Protein AF-A0A9D2VWQ9-F1 (afdb_monomer)

InterPro domains:
  IPR025874 Double zinc ribbon [PF12773] (3-49)

Structure (mmCIF, N/CA/C/O backbone):
data_AF-A0A9D2VWQ9-F1
#
_entry.id   AF-A0A9D2VWQ9-F1
#
loop_
_atom_site.group_PDB
_atom_site.id
_atom_site.type_symbol
_atom_site.label_atom_id
_atom_site.label_alt_id
_atom_site.label_comp_id
_atom_site.label_asym_id
_atom_site.label_entity_id
_atom_site.label_seq_id
_atom_site.pdbx_PDB_ins_code
_atom_site.Cartn_x
_atom_site.Cartn_y
_atom_site.Cartn_z
_atom_site.occupancy
_atom_site.B_iso_or_equiv
_atom_site.auth_seq_id
_atom_site.auth_comp_id
_atom_site.auth_asym_id
_atom_site.auth_atom_id
_atom_site.pdbx_PDB_model_num
ATOM 1 N N . MET A 1 1 ? 5.401 -6.265 -6.647 1.00 75.56 1 MET A N 1
ATOM 2 C CA . MET A 1 1 ? 5.831 -5.240 -7.6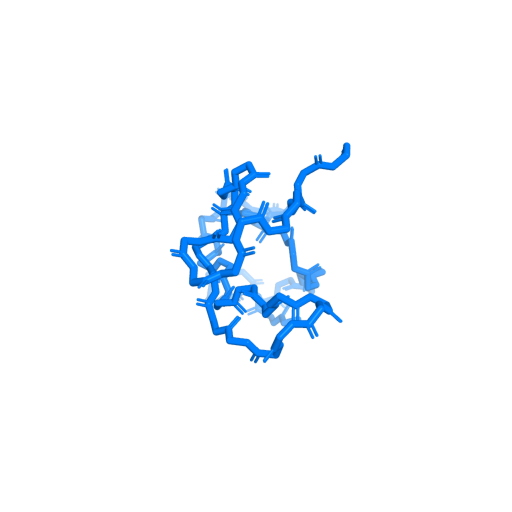32 1.00 75.56 1 MET A CA 1
ATOM 3 C C . MET A 1 1 ? 7.316 -5.411 -7.922 1.00 75.56 1 MET A C 1
ATOM 5 O O . MET A 1 1 ? 8.013 -5.913 -7.057 1.00 75.56 1 MET A O 1
ATOM 9 N N . ARG A 1 2 ? 7.819 -5.072 -9.112 1.00 81.06 2 ARG A N 1
ATOM 10 C CA . ARG A 1 2 ? 9.258 -5.187 -9.417 1.00 81.06 2 ARG A CA 1
ATOM 11 C C . ARG A 1 2 ? 9.960 -3.861 -9.148 1.00 81.06 2 ARG A C 1
ATOM 13 O O . ARG A 1 2 ? 9.432 -2.809 -9.494 1.00 81.06 2 ARG A O 1
ATOM 20 N N . CYS A 1 3 ? 11.135 -3.908 -8.529 1.00 86.19 3 CYS A N 1
ATOM 21 C CA . CYS A 1 3 ? 11.973 -2.728 -8.364 1.00 86.19 3 CYS A CA 1
ATOM 22 C C . CYS A 1 3 ? 12.447 -2.245 -9.739 1.00 86.19 3 CYS A C 1
ATOM 24 O O . CYS A 1 3 ? 13.037 -3.020 -10.487 1.00 86.19 3 CYS A O 1
ATOM 26 N N . GLN A 1 4 ? 12.231 -0.969 -10.058 1.00 83.56 4 GLN A N 1
ATOM 27 C CA . GLN A 1 4 ? 12.649 -0.404 -11.347 1.00 83.56 4 GLN A CA 1
ATOM 28 C C . GLN A 1 4 ? 14.169 -0.211 -11.456 1.00 83.56 4 GLN A C 1
ATOM 30 O O . GLN A 1 4 ? 14.690 -0.140 -12.561 1.00 83.56 4 GLN A O 1
ATOM 35 N N . LYS A 1 5 ? 14.885 -0.176 -10.324 1.00 87.25 5 LYS A N 1
ATOM 36 C CA . LYS A 1 5 ? 16.343 -0.009 -10.289 1.00 87.25 5 LYS A CA 1
ATOM 37 C C . LYS A 1 5 ? 17.107 -1.322 -10.476 1.00 87.25 5 LYS A C 1
ATOM 39 O O . LYS A 1 5 ? 18.136 -1.340 -11.135 1.00 87.25 5 LYS A O 1
ATOM 44 N N . CYS A 1 6 ? 16.643 -2.416 -9.868 1.00 90.94 6 CYS A N 1
ATOM 45 C CA . CYS A 1 6 ? 17.374 -3.694 -9.872 1.00 90.94 6 CYS A CA 1
ATOM 46 C C . CYS A 1 6 ? 16.578 -4.892 -10.405 1.00 90.94 6 CYS A C 1
ATOM 48 O O . CYS A 1 6 ? 17.117 -5.988 -10.486 1.00 90.94 6 CYS A O 1
ATOM 50 N N . GLY A 1 7 ? 15.290 -4.733 -10.718 1.00 87.81 7 GLY A N 1
ATOM 51 C CA . GLY A 1 7 ? 14.446 -5.824 -11.216 1.00 87.81 7 GLY A CA 1
ATOM 52 C C . GLY A 1 7 ? 14.050 -6.877 -10.171 1.00 87.81 7 GLY A C 1
ATOM 53 O O . GLY A 1 7 ? 13.368 -7.844 -10.524 1.00 87.81 7 GLY A O 1
ATOM 54 N N . ALA A 1 8 ? 14.428 -6.698 -8.899 1.00 90.06 8 ALA A N 1
ATOM 55 C CA . ALA A 1 8 ? 14.058 -7.602 -7.814 1.00 90.06 8 ALA A CA 1
ATOM 56 C C . ALA A 1 8 ? 12.554 -7.543 -7.500 1.00 90.06 8 ALA A C 1
ATOM 58 O O . ALA A 1 8 ? 11.905 -6.500 -7.645 1.00 90.06 8 ALA A O 1
ATOM 59 N N . SER A 1 9 ? 12.002 -8.661 -7.034 1.00 87.81 9 SER A N 1
ATOM 60 C CA . SER A 1 9 ? 10.614 -8.746 -6.578 1.00 87.81 9 SER A CA 1
ATOM 61 C C . SER A 1 9 ? 10.456 -8.068 -5.218 1.00 87.81 9 SER A C 1
ATOM 63 O O . SER A 1 9 ? 11.065 -8.471 -4.233 1.00 87.81 9 SER A O 1
ATOM 65 N N . VAL A 1 10 ? 9.621 -7.035 -5.165 1.00 86.38 10 VAL A N 1
ATOM 66 C CA . VAL A 1 10 ? 9.305 -6.258 -3.965 1.00 86.38 10 VAL A CA 1
ATOM 67 C C . VAL A 1 10 ? 7.878 -6.586 -3.496 1.00 86.38 10 VAL A C 1
ATOM 69 O O . VAL A 1 10 ? 6.936 -6.491 -4.301 1.00 86.38 10 VAL A O 1
ATOM 72 N N . PRO A 1 11 ? 7.690 -6.954 -2.217 1.00 78.00 11 PRO A N 1
ATOM 73 C CA . PRO A 1 11 ? 6.371 -7.189 -1.637 1.00 78.00 11 PRO A CA 1
ATOM 74 C C . PRO A 1 11 ? 5.475 -5.942 -1.685 1.00 78.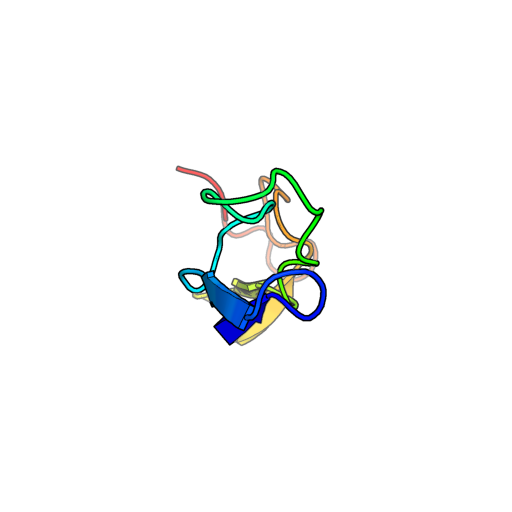00 11 PRO A C 1
ATOM 76 O O . PRO A 1 11 ? 5.945 -4.804 -1.618 1.00 78.00 11 PRO A O 1
ATOM 79 N N . ALA A 1 12 ? 4.160 -6.144 -1.796 1.00 71.38 12 ALA A N 1
ATOM 80 C CA . ALA A 1 12 ? 3.201 -5.056 -1.629 1.00 71.38 12 ALA A CA 1
ATOM 81 C C . ALA A 1 12 ? 3.272 -4.545 -0.180 1.00 71.38 12 ALA A C 1
ATOM 83 O O . ALA A 1 12 ? 3.312 -5.339 0.754 1.00 71.38 12 ALA A O 1
ATOM 84 N N . GLY A 1 13 ? 3.343 -3.226 0.007 1.00 71.50 13 GLY A N 1
ATOM 85 C CA . GLY A 1 13 ? 3.535 -2.650 1.339 1.00 71.50 13 GLY A CA 1
ATOM 86 C C . GLY A 1 13 ? 4.991 -2.610 1.817 1.00 71.50 13 GLY A C 1
ATOM 87 O O . GLY A 1 13 ? 5.225 -2.361 2.993 1.00 71.50 13 GLY A O 1
ATOM 88 N N . SER A 1 14 ? 5.997 -2.756 0.950 1.00 77.81 14 SER A N 1
ATOM 89 C CA . SER A 1 14 ? 7.393 -2.414 1.288 1.00 77.81 14 SER A CA 1
ATOM 90 C C . SER A 1 14 ? 7.712 -0.959 0.918 1.00 77.81 14 SER A C 1
ATOM 92 O O . SER A 1 14 ? 7.432 -0.542 -0.202 1.00 77.81 14 SER A O 1
ATOM 94 N N . LYS A 1 15 ? 8.300 -0.180 1.844 1.00 79.38 15 LYS A N 1
ATOM 95 C CA . LYS A 1 15 ? 8.747 1.217 1.600 1.00 79.38 15 LYS A CA 1
ATOM 96 C C . LYS A 1 15 ? 10.031 1.303 0.767 1.00 79.38 15 LYS A C 1
ATOM 98 O O . LYS A 1 15 ? 10.366 2.357 0.231 1.00 79.38 15 LYS A O 1
ATOM 103 N N . PHE A 1 16 ? 10.773 0.206 0.700 1.00 87.50 16 PHE A N 1
ATOM 104 C CA . PHE A 1 16 ? 12.066 0.108 0.042 1.00 87.50 16 PHE A CA 1
ATOM 105 C C . PHE A 1 16 ? 12.261 -1.292 -0.536 1.00 87.50 16 PHE A C 1
ATOM 107 O O . PHE A 1 16 ? 11.654 -2.268 -0.087 1.00 87.50 16 PHE A O 1
ATOM 114 N N . CYS A 1 17 ? 13.103 -1.385 -1.557 1.00 89.44 17 CYS A N 1
ATOM 115 C CA . CYS A 1 17 ? 13.527 -2.637 -2.141 1.00 89.44 17 CYS A CA 1
ATOM 116 C C . CYS A 1 17 ? 14.515 -3.317 -1.192 1.00 89.44 17 CYS A C 1
ATOM 118 O O . CYS A 1 17 ? 15.610 -2.811 -0.959 1.00 89.44 17 CYS A O 1
ATOM 120 N N . LEU A 1 18 ? 14.143 -4.494 -0.694 1.00 85.44 18 LEU A N 1
ATOM 121 C CA . LEU A 1 18 ? 14.955 -5.304 0.222 1.00 85.44 18 LEU A CA 1
ATOM 122 C C . LEU A 1 18 ? 16.274 -5.792 -0.404 1.00 85.44 18 LEU A C 1
ATOM 124 O O . LEU A 1 18 ? 17.180 -6.182 0.319 1.00 85.44 18 LEU A O 1
ATOM 128 N N . SER A 1 19 ? 16.391 -5.766 -1.736 1.00 89.94 19 SER A N 1
ATOM 129 C CA . SER A 1 19 ? 17.590 -6.229 -2.443 1.00 89.94 19 SER A CA 1
ATOM 130 C C . SER A 1 19 ? 18.591 -5.121 -2.768 1.00 89.94 19 SER A C 1
ATOM 132 O O . SER A 1 19 ? 19.783 -5.392 -2.808 1.00 89.94 19 SER A O 1
ATOM 134 N N . CYS A 1 20 ? 18.143 -3.894 -3.054 1.00 90.75 20 CYS A N 1
ATOM 135 C CA . CYS A 1 20 ? 19.036 -2.819 -3.518 1.00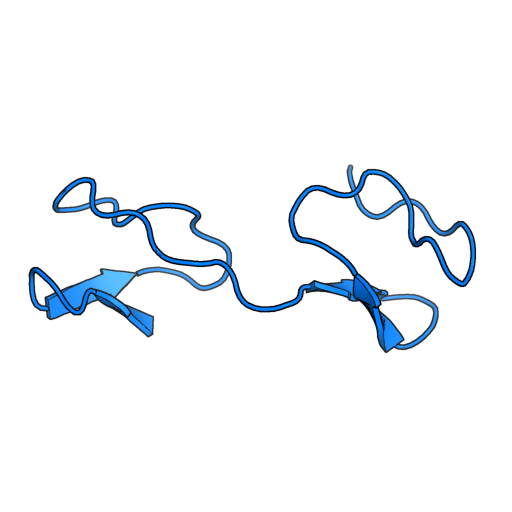 90.75 20 CYS A CA 1
ATOM 136 C C . CYS A 1 20 ? 18.925 -1.508 -2.730 1.00 90.75 20 CYS A C 1
ATOM 138 O O . CYS A 1 20 ? 19.637 -0.558 -3.053 1.00 90.75 20 CYS A O 1
ATOM 140 N N . GLY A 1 21 ? 18.025 -1.438 -1.744 1.00 85.56 21 GLY A N 1
ATOM 141 C CA . GLY A 1 21 ? 17.808 -0.259 -0.903 1.00 85.56 21 GLY A CA 1
ATOM 142 C C . GLY A 1 21 ? 17.007 0.870 -1.557 1.00 85.56 21 GLY A C 1
ATOM 143 O O . GLY A 1 21 ? 16.756 1.880 -0.907 1.00 85.56 21 GLY A O 1
ATOM 144 N N . GLU A 1 22 ? 16.578 0.719 -2.815 1.00 86.31 22 GLU A N 1
ATOM 145 C CA . GLU A 1 22 ? 15.825 1.760 -3.528 1.00 86.31 22 GLU A CA 1
ATOM 146 C C . GLU A 1 22 ? 14.476 2.040 -2.861 1.00 86.31 22 GLU A C 1
ATOM 148 O O . GLU A 1 22 ? 13.776 1.103 -2.469 1.00 86.31 22 GLU A O 1
ATOM 153 N N . ARG A 1 23 ? 14.064 3.309 -2.772 1.00 82.12 23 ARG A N 1
ATOM 154 C CA . ARG A 1 23 ? 12.756 3.658 -2.198 1.00 82.12 23 ARG A CA 1
ATOM 155 C C . ARG A 1 23 ? 11.658 3.254 -3.170 1.00 82.12 23 ARG A C 1
ATOM 157 O O . ARG A 1 23 ? 11.582 3.754 -4.286 1.00 82.12 23 ARG A O 1
ATOM 164 N N . ILE A 1 24 ? 10.772 2.372 -2.723 1.00 79.06 24 ILE A N 1
ATOM 165 C CA . ILE A 1 24 ? 9.607 1.980 -3.507 1.00 79.06 24 ILE A CA 1
ATOM 166 C C . ILE A 1 24 ? 8.410 2.680 -2.888 1.00 79.06 24 ILE A C 1
ATOM 168 O O . ILE A 1 24 ? 8.060 2.430 -1.734 1.00 79.06 24 ILE A O 1
ATOM 172 N N . ALA A 1 25 ? 7.818 3.610 -3.636 1.00 64.75 25 ALA A N 1
ATOM 173 C CA . ALA A 1 25 ? 6.631 4.320 -3.193 1.00 64.75 25 ALA A CA 1
ATOM 174 C C . ALA A 1 25 ? 5.515 3.297 -2.937 1.00 64.75 25 ALA A C 1
ATOM 176 O O . ALA A 1 25 ? 5.013 2.657 -3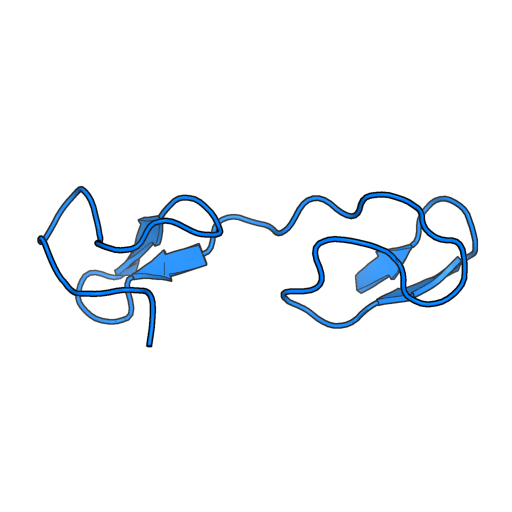.861 1.00 64.75 25 ALA A O 1
ATOM 177 N N . GLN A 1 26 ? 5.158 3.108 -1.665 1.00 63.75 26 GLN A N 1
ATOM 178 C CA . GLN A 1 26 ? 3.970 2.350 -1.298 1.00 63.75 26 GLN A CA 1
ATOM 179 C C . GLN A 1 26 ? 2.777 3.079 -1.908 1.00 63.75 26 GLN A C 1
ATOM 181 O O . GLN A 1 26 ? 2.557 4.254 -1.614 1.00 63.75 26 GLN A O 1
ATOM 186 N N . GLY A 1 27 ? 2.039 2.389 -2.776 1.00 62.09 27 GLY A N 1
ATOM 187 C CA . GLY A 1 27 ? 0.776 2.898 -3.290 1.00 62.09 27 GLY A CA 1
ATOM 188 C C . GLY A 1 27 ? -0.182 3.275 -2.150 1.00 62.09 27 GLY A C 1
ATOM 189 O O . GLY A 1 27 ? 0.021 2.862 -1.001 1.00 62.09 27 GLY A O 1
ATOM 190 N N . PRO A 1 28 ? -1.218 4.074 -2.446 1.00 62.59 28 PRO A N 1
ATOM 191 C CA . PRO A 1 28 ? -2.197 4.495 -1.450 1.00 62.59 28 PRO A CA 1
ATOM 192 C C . PRO A 1 28 ? -2.763 3.276 -0.709 1.00 62.59 28 PRO A C 1
ATOM 194 O O . PRO A 1 28 ? -3.133 2.276 -1.322 1.00 62.59 28 PRO A O 1
ATOM 197 N N . THR A 1 29 ? -2.783 3.341 0.622 1.00 74.31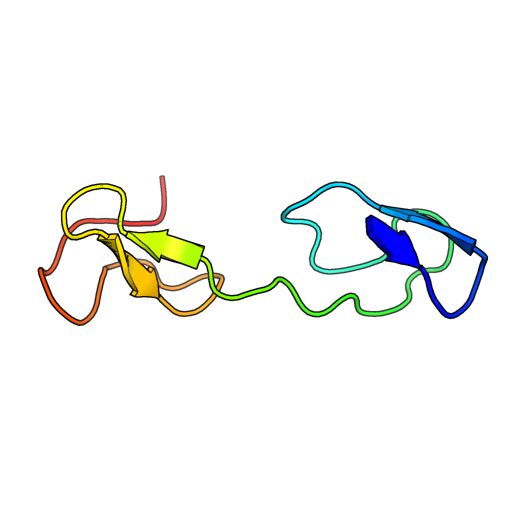 29 THR A N 1
ATOM 198 C CA . THR A 1 29 ? -3.370 2.290 1.464 1.00 74.31 29 THR A CA 1
ATOM 199 C C . THR A 1 29 ? -4.846 2.596 1.615 1.00 74.31 29 THR A C 1
ATOM 201 O O . THR A 1 29 ? -5.182 3.708 1.981 1.00 74.31 29 THR A O 1
ATOM 204 N N . PHE A 1 30 ? -5.751 1.662 1.356 1.00 83.44 30 PHE A N 1
ATOM 205 C CA . PHE A 1 30 ? -7.183 1.938 1.499 1.00 83.44 30 PHE A CA 1
ATOM 206 C C . PHE A 1 30 ? -7.661 1.617 2.912 1.00 83.44 30 PHE A C 1
ATOM 208 O O . PHE A 1 30 ? -7.205 0.655 3.530 1.00 83.44 30 PHE A O 1
ATOM 215 N N . CYS A 1 31 ? -8.573 2.432 3.437 1.00 88.00 31 CYS A N 1
ATOM 216 C CA . CYS A 1 31 ? -9.174 2.185 4.736 1.00 88.00 31 CYS A CA 1
ATOM 217 C C . CYS A 1 31 ? -10.031 0.914 4.688 1.00 88.00 31 CYS A C 1
ATOM 219 O O . CYS A 1 31 ? -10.935 0.845 3.856 1.00 88.00 31 CYS A O 1
ATOM 221 N N . PRO A 1 32 ? -9.829 -0.063 5.591 1.00 82.81 32 PRO A N 1
ATOM 222 C CA . PRO A 1 32 ? -10.623 -1.290 5.600 1.00 82.81 32 PRO A CA 1
ATOM 223 C C . PRO A 1 32 ? -12.079 -1.058 6.027 1.00 82.81 32 PRO A C 1
ATOM 225 O O . PRO A 1 32 ? -12.923 -1.915 5.797 1.00 82.81 32 PRO A O 1
ATOM 228 N N . ASN A 1 33 ? -12.382 0.082 6.658 1.00 88.62 33 ASN A N 1
ATOM 229 C CA . ASN A 1 33 ? -13.728 0.405 7.118 1.00 88.62 33 ASN A CA 1
ATOM 230 C C . ASN A 1 33 ? -14.538 1.193 6.078 1.00 88.62 33 ASN A C 1
ATOM 232 O O . ASN A 1 33 ? -15.682 0.846 5.816 1.00 88.62 33 ASN A O 1
ATOM 236 N N . CYS A 1 34 ? -13.952 2.231 5.472 1.00 91.44 34 CYS A N 1
ATOM 237 C CA . CYS A 1 34 ? -14.670 3.109 4.538 1.00 91.44 34 CYS A CA 1
ATOM 238 C C . CYS A 1 34 ? -14.219 2.989 3.073 1.00 91.44 34 CYS A C 1
ATOM 240 O O . CYS A 1 34 ? -14.806 3.625 2.203 1.00 91.44 34 CYS A O 1
ATOM 242 N N . GLY A 1 35 ? -13.159 2.227 2.783 1.00 85.75 35 GLY A N 1
ATOM 243 C CA . GLY A 1 35 ? -12.637 2.024 1.427 1.00 85.75 35 GLY A CA 1
ATOM 244 C C . GLY A 1 35 ? -11.913 3.229 0.820 1.00 85.75 35 GLY A C 1
ATOM 245 O O . GLY A 1 35 ? -11.460 3.154 -0.319 1.00 85.75 35 GLY A O 1
ATOM 246 N N . LYS A 1 36 ? -11.778 4.344 1.547 1.00 88.12 36 LYS A N 1
ATOM 247 C CA . LYS A 1 36 ? -11.116 5.550 1.034 1.00 88.12 36 LYS A CA 1
ATOM 248 C C . LYS A 1 36 ? -9.592 5.435 1.068 1.00 88.12 36 LYS A C 1
ATOM 250 O O . LYS A 1 36 ? -9.059 4.767 1.956 1.00 88.12 36 LYS A O 1
ATOM 255 N N . PRO A 1 37 ? -8.877 6.081 0.132 1.00 84.12 37 PRO A N 1
ATOM 256 C CA . PRO A 1 37 ? -7.423 6.102 0.140 1.00 84.12 37 PRO A CA 1
ATOM 257 C C . PRO A 1 37 ? -6.905 6.855 1.367 1.00 84.12 37 PRO A C 1
ATOM 259 O O . PRO A 1 37 ? -7.364 7.938 1.718 1.00 84.12 37 PRO A O 1
ATOM 262 N N . VAL A 1 38 ? -5.914 6.263 2.009 1.00 84.81 38 VAL A N 1
ATOM 263 C CA . VAL A 1 38 ? -5.228 6.741 3.199 1.00 84.81 38 VAL A CA 1
ATOM 264 C C . VAL A 1 38 ? -3.729 6.747 2.916 1.00 84.81 38 VAL A C 1
ATOM 266 O O . VAL A 1 38 ? -3.189 5.892 2.204 1.00 84.81 38 VAL A O 1
ATOM 269 N N . GLN A 1 39 ? -3.038 7.742 3.469 1.00 76.50 39 GLN A N 1
ATOM 270 C CA . GLN A 1 39 ? -1.596 7.841 3.312 1.00 76.50 39 GLN A CA 1
ATOM 271 C C . GLN A 1 39 ? -0.878 6.650 3.976 1.00 76.50 39 GLN A C 1
ATOM 273 O O . GLN A 1 39 ? -1.224 6.2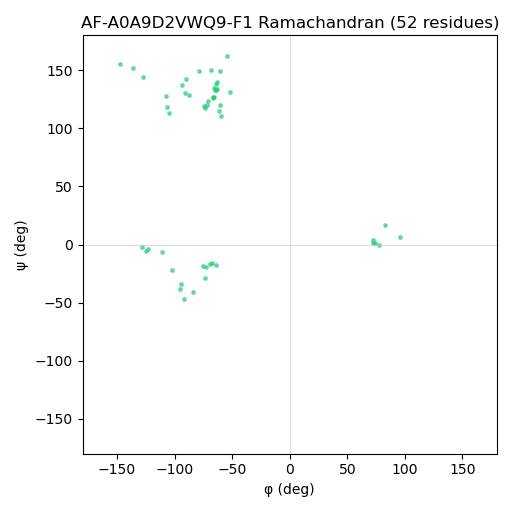70 5.100 1.0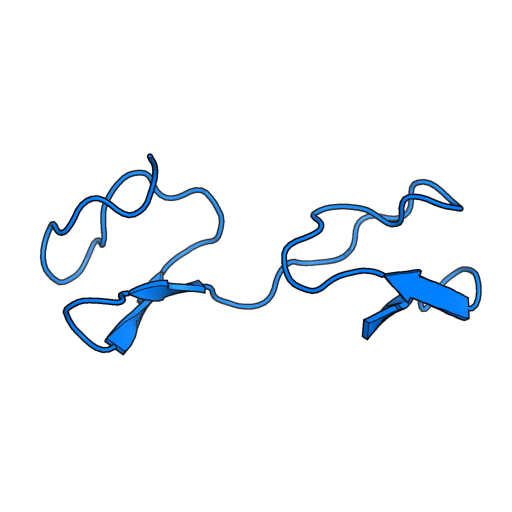0 76.50 39 GLN A O 1
ATOM 278 N N . PRO A 1 40 ? 0.151 6.077 3.327 1.00 73.69 40 PRO A N 1
ATOM 279 C CA . PRO A 1 40 ? 0.929 4.986 3.902 1.00 73.69 40 PRO A CA 1
ATOM 280 C C . PRO A 1 40 ? 1.631 5.421 5.198 1.00 73.69 40 PRO A C 1
ATOM 282 O O . PRO A 1 40 ? 2.552 6.238 5.173 1.00 73.69 40 PRO A O 1
ATOM 285 N N . GLY A 1 41 ? 1.243 4.832 6.330 1.00 74.31 41 GLY A N 1
ATOM 286 C CA . GLY A 1 41 ? 1.759 5.189 7.660 1.00 74.31 41 GLY A CA 1
ATOM 287 C C . GLY A 1 41 ? 0.898 6.190 8.437 1.00 74.31 41 GLY A C 1
ATOM 288 O O . GLY A 1 41 ? 1.299 6.620 9.518 1.00 74.31 41 GLY A O 1
ATOM 289 N N . ALA A 1 42 ? -0.283 6.556 7.930 1.00 81.06 42 ALA A N 1
ATOM 290 C CA . ALA A 1 42 ? -1.274 7.244 8.747 1.00 81.06 42 ALA A CA 1
ATOM 291 C C . ALA A 1 42 ? -1.744 6.318 9.880 1.00 81.06 42 ALA A C 1
ATOM 293 O O . ALA A 1 42 ? -2.083 5.162 9.642 1.00 81.06 42 ALA A O 1
ATOM 294 N N . LYS A 1 43 ? -1.790 6.832 11.114 1.00 84.25 43 LYS A N 1
ATOM 295 C CA . LYS A 1 43 ? -2.279 6.071 12.279 1.00 84.25 43 LYS A CA 1
ATOM 296 C C . LYS A 1 43 ? -3.798 5.899 12.271 1.00 84.25 43 LYS A C 1
ATOM 298 O O . LYS A 1 43 ? -4.304 4.903 12.776 1.00 84.25 43 LYS A O 1
ATOM 303 N N . PHE A 1 44 ? -4.506 6.847 11.663 1.00 89.12 44 PHE A N 1
ATOM 304 C CA . PHE A 1 44 ? -5.961 6.892 11.574 1.00 89.12 44 PHE A CA 1
ATOM 305 C C . PHE A 1 44 ? -6.378 7.284 10.160 1.00 89.12 44 PHE A C 1
ATOM 307 O O . PHE A 1 44 ? -5.651 7.989 9.458 1.00 89.12 44 PHE A O 1
ATOM 314 N N . CYS A 1 45 ? -7.556 6.834 9.746 1.00 91.06 45 CYS A N 1
ATOM 315 C CA . CYS A 1 45 ? -8.172 7.277 8.512 1.00 91.06 45 CYS A CA 1
ATOM 316 C C . CYS A 1 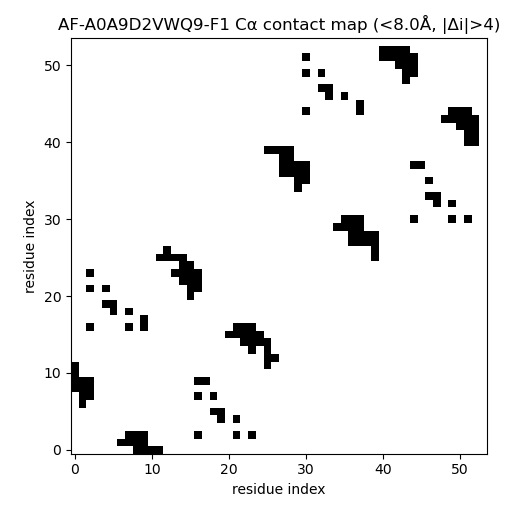45 ? -8.647 8.732 8.685 1.00 91.06 45 CYS A C 1
ATOM 318 O O . CYS A 1 45 ? -9.452 8.982 9.583 1.00 91.06 45 CYS A O 1
ATOM 320 N N . PRO A 1 46 ? -8.210 9.681 7.839 1.00 86.69 46 PRO A N 1
ATOM 321 C CA . PRO A 1 46 ? -8.638 11.080 7.932 1.00 86.69 46 PRO A CA 1
ATOM 322 C C . PRO A 1 46 ? -10.122 11.280 7.595 1.00 86.69 46 PRO A C 1
ATOM 324 O O . PRO A 1 46 ? -10.688 12.312 7.925 1.00 86.69 46 PRO A O 1
ATOM 327 N N . GLU A 1 47 ? -10.755 10.294 6.957 1.00 90.44 47 GLU A N 1
ATOM 328 C CA . GLU A 1 47 ? -12.135 10.401 6.482 1.00 90.44 47 GLU A CA 1
ATOM 329 C C . GLU A 1 47 ? -13.154 9.831 7.471 1.00 90.44 47 GLU A C 1
ATOM 331 O O . GLU A 1 47 ? -14.240 10.378 7.616 1.00 90.44 47 GLU A O 1
ATOM 336 N N . CYS A 1 48 ? -12.832 8.719 8.141 1.00 92.00 48 CYS A N 1
ATOM 337 C CA . CYS A 1 48 ? -13.759 8.055 9.066 1.00 92.00 48 CYS A CA 1
ATOM 338 C C . CYS A 1 48 ? -13.214 7.878 10.489 1.00 92.00 48 CYS A C 1
ATOM 340 O O . CYS A 1 48 ? -13.912 7.341 11.342 1.00 92.00 48 CYS A O 1
ATOM 342 N N . GLY A 1 49 ? -11.962 8.258 10.759 1.00 88.12 49 GLY A N 1
ATOM 343 C CA . GLY A 1 49 ? -11.339 8.118 12.079 1.00 88.12 49 GLY A CA 1
ATOM 344 C C . GLY A 1 49 ? -10.938 6.688 12.466 1.00 88.12 49 GLY A C 1
ATOM 345 O O . GLY A 1 49 ? -10.394 6.484 13.548 1.00 88.12 49 GLY A O 1
ATOM 346 N N . THR A 1 50 ? -11.153 5.689 11.599 1.00 90.06 50 THR A N 1
ATOM 347 C CA . THR A 1 50 ? -10.773 4.293 11.888 1.00 90.06 50 THR A CA 1
ATOM 348 C C . THR A 1 50 ? -9.251 4.164 12.055 1.00 90.06 50 THR A C 1
ATOM 350 O O . THR A 1 50 ? -8.515 4.680 11.211 1.00 90.06 50 THR A O 1
ATOM 353 N N . PRO A 1 51 ? -8.746 3.464 13.089 1.00 86.50 51 PRO A N 1
ATOM 354 C CA . PRO A 1 51 ? -7.315 3.230 13.265 1.00 86.50 51 PRO A CA 1
ATOM 355 C C . PRO A 1 51 ? -6.758 2.334 12.149 1.00 86.50 51 PRO A C 1
ATOM 357 O O . PRO A 1 51 ? -7.265 1.245 11.888 1.00 86.50 51 PRO A O 1
ATOM 360 N N . MET A 1 52 ? -5.708 2.812 11.487 1.00 82.44 52 MET A N 1
ATOM 361 C CA . MET A 1 52 ? -5.066 2.179 10.325 1.00 82.44 52 MET A CA 1
ATOM 362 C C . MET A 1 52 ? -3.764 1.459 10.695 1.00 82.44 52 MET A C 1
ATOM 364 O O . MET A 1 52 ? -3.327 0.566 9.976 1.00 82.44 52 MET A O 1
ATOM 368 N N . GLN A 1 53 ? -3.155 1.843 11.818 1.00 66.31 53 GLN A N 1
ATOM 369 C CA . GLN A 1 53 ? -1.940 1.243 12.357 1.00 66.31 53 GLN A CA 1
ATOM 370 C C . GLN A 1 53 ? -2.313 0.405 13.587 1.00 66.31 53 GLN A C 1
ATOM 372 O O . GLN A 1 53 ? -2.810 0.951 14.574 1.00 66.31 53 GLN A O 1
ATOM 377 N N . ARG A 1 54 ? -2.059 -0.903 13.529 1.00 53.34 54 ARG A N 1
ATOM 378 C CA . ARG A 1 54 ? -1.851 -1.738 14.716 1.00 53.34 54 ARG A CA 1
ATOM 379 C C . ARG A 1 54 ? -0.372 -2.070 14.823 1.00 53.34 54 ARG A C 1
ATOM 381 O O . ARG A 1 54 ? 0.260 -2.222 13.753 1.00 53.34 54 ARG A O 1
#

Foldseek 3Di:
DADPVPRDDDDQLDQADPPPRHGDQRPFDADPVPRHTDHNPDQAR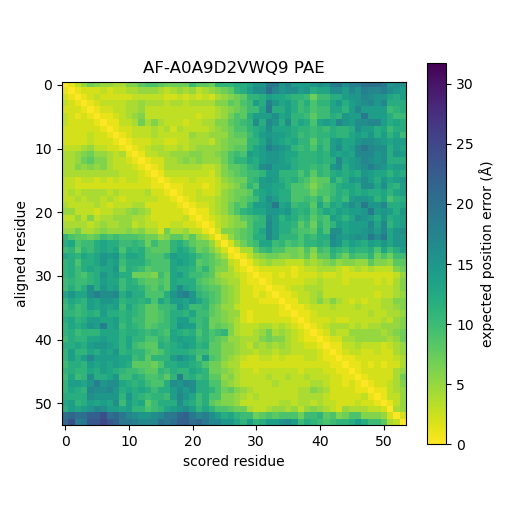PPPRHGPDD

Solvent-accessible surface area (backbone atoms only — not comparable to full-atom values): 3550 Å² total; per-residue (Å²): 87,66,37,91,88,78,65,47,84,30,64,86,83,37,64,42,31,91,88,77,68,47,78,35,82,55,64,74,37,60,36,92,85,78,65,46,81,30,65,77,85,42,55,45,32,92,86,78,64,49,74,64,59,132

pLDDT: mean 81.88, std 8.86, range [53.34, 92.0]

Sequence (54 aa):
MRCQKCGASVPAGSKFCLSCGERIAQGPTFCPNCGKPVQPGAKFCPECGTPMQR

Organism: NCBI:txid1653435

Nearest PDB structures (foldseek):
  7r7j-assembly1_A  TM=9.059E-01  e=4.259E-01  Escherichia coli K-12
  7mnu-assembly1_B  TM=8.185E-01  e=2.879E-01  Homo sapiens
  7mo2-assembly2_D  TM=7.659E-01  e=2.105E-01  Rattus norvegicus
  7mo4-assembly1_B  TM=8.115E-01  e=4.606E-01  Rattus norvegicus
  7mnr-assembly1_B  TM=7.803E-01  e=6.300E-01  Homo sapiens

Secondary structure (DSSP, 8-state):
-B-TTT--B--TT-SB-TTT--B--PPPEEPTTT--EE-TT-SB-TTT--B---

Radius of gyration: 13.23 Å; Cα contacts (8 Å, |Δi|>4): 81; chains: 1; bounding box: 34×20×26 Å

Mean predicted aligned error: 7.93 Å